Protein AF-A0A644ZXX8-F1 (afdb_monomer_lite)

Foldseek 3Di:
DPLPQAEAEAEDEDADDVVQFDADPDPDPVVVVVQLVLLVVLLVVQQVQADSCCCHHTRVVVSSVSSCQVVCCVVCVVVSYHYAYEYEYEAQPPVPDHDHPVNVLVSLQVCCCHGRVDSDDPPRYHYHYHYPD

Secondary structure (DSSP, 8-state):
------EEEEEEEESSGGGG-B-----SHHHHHHHHHHHHHHHHHH-TTS-HHHHHHTBHHHHHHHHHHHHHHHHHGGGT-EEEEEEEEEES-TTS----HHHHHHHHHHHHHHHHS-SS--TTEEEEEEE--

Sequence (133 aa):
MTKDNSTLYLVEAKAHLSELKSKISAKNPNSKDLILKTMKEVFESNYPKGSFQMWTNEYYQLANRLTFLHKLNEKLKIKNINVKLVLLNFVGDYTYRPTCEEKWNMHYKEVFVNMIGMEIPKKDVIVVNFPVG

Structure (mmCIF, N/CA/C/O backbone):
data_AF-A0A644ZXX8-F1
#
_entry.id   AF-A0A644ZXX8-F1
#
loop_
_atom_site.group_PDB
_atom_site.id
_atom_site.type_symbol
_atom_site.label_atom_id
_atom_site.label_alt_id
_atom_site.label_comp_id
_atom_site.label_asym_id
_atom_site.label_entity_id
_atom_site.label_seq_id
_atom_site.pdbx_PDB_ins_code
_atom_site.Cartn_x
_atom_site.Cartn_y
_atom_site.Cartn_z
_atom_site.occupancy
_atom_site.B_iso_or_equiv
_atom_site.auth_seq_id
_atom_site.auth_comp_id
_atom_site.auth_asym_id
_atom_site.auth_atom_id
_atom_site.pdbx_PDB_model_num
ATOM 1 N N . MET A 1 1 ? -18.831 -28.411 13.419 1.00 40.91 1 MET A N 1
ATOM 2 C CA . MET A 1 1 ? -18.720 -27.642 12.160 1.00 40.91 1 MET A CA 1
ATOM 3 C C . MET A 1 1 ? -17.370 -26.952 12.160 1.00 40.91 1 MET A C 1
ATOM 5 O O . MET A 1 1 ? -17.147 -26.074 12.986 1.00 40.91 1 MET A O 1
ATOM 9 N N . THR A 1 2 ? -16.443 -27.405 11.325 1.00 44.84 2 THR A N 1
ATOM 10 C CA . THR A 1 2 ? -15.160 -26.733 11.102 1.00 44.84 2 THR A CA 1
ATOM 11 C C . THR A 1 2 ? -15.447 -25.377 10.459 1.00 44.84 2 THR A C 1
ATOM 13 O O . THR A 1 2 ? -16.059 -25.306 9.398 1.00 44.84 2 THR A O 1
ATOM 16 N N . LYS A 1 3 ? -15.100 -24.281 11.143 1.00 54.03 3 LYS A N 1
ATOM 17 C CA . LYS A 1 3 ? -15.092 -22.952 10.525 1.00 54.03 3 LYS A CA 1
ATOM 18 C C . LYS A 1 3 ? -13.955 -22.956 9.510 1.00 54.03 3 LYS A C 1
ATOM 20 O O . LYS A 1 3 ? -12.807 -22.770 9.905 1.00 54.03 3 LYS A O 1
ATOM 25 N N . ASP A 1 4 ? -14.254 -23.194 8.241 1.00 58.09 4 ASP A N 1
ATOM 26 C CA . ASP A 1 4 ? -13.268 -22.969 7.190 1.00 58.09 4 ASP A CA 1
ATOM 27 C C . ASP A 1 4 ? -12.861 -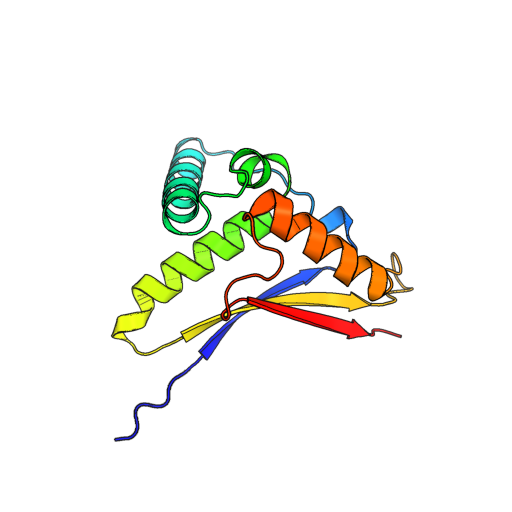21.491 7.238 1.00 58.09 4 ASP A C 1
ATOM 29 O O . ASP A 1 4 ? -13.679 -20.590 7.039 1.00 58.09 4 ASP A O 1
ATOM 33 N N . ASN A 1 5 ? -11.596 -21.240 7.585 1.00 70.00 5 ASN A N 1
ATOM 34 C CA . ASN A 1 5 ? -10.988 -19.915 7.519 1.00 70.00 5 ASN A CA 1
ATOM 35 C C . ASN A 1 5 ? -10.902 -19.518 6.040 1.00 70.00 5 ASN A C 1
ATOM 37 O O . ASN A 1 5 ? -9.909 -19.809 5.370 1.00 70.00 5 ASN A O 1
ATOM 41 N N . SER A 1 6 ? -11.937 -18.871 5.508 1.00 88.81 6 SER A N 1
ATOM 42 C CA . SER A 1 6 ? -11.902 -18.373 4.136 1.00 88.81 6 SER A CA 1
ATOM 43 C C . SER A 1 6 ? -10.942 -17.186 4.033 1.00 88.81 6 SER A C 1
ATOM 45 O O . SER A 1 6 ? -10.809 -16.372 4.951 1.00 88.81 6 SER A O 1
ATOM 47 N N . THR A 1 7 ? -10.209 -17.114 2.921 1.00 93.69 7 THR A N 1
ATOM 48 C CA . THR A 1 7 ? -9.269 -16.022 2.651 1.00 93.69 7 THR A CA 1
ATOM 49 C C . THR A 1 7 ? -9.737 -15.238 1.433 1.00 93.69 7 THR A C 1
ATOM 51 O O . THR A 1 7 ? -9.931 -15.808 0.363 1.00 93.69 7 THR A O 1
ATOM 54 N N . LEU A 1 8 ? -9.916 -13.929 1.599 1.00 94.62 8 LEU A N 1
ATOM 55 C CA . LEU A 1 8 ? -10.189 -12.985 0.523 1.00 94.62 8 LEU A CA 1
ATOM 56 C C . LEU A 1 8 ? -8.869 -12.371 0.052 1.00 94.62 8 LEU A C 1
ATOM 58 O O . LEU A 1 8 ? -8.118 -11.816 0.854 1.00 94.62 8 LEU A O 1
ATOM 62 N N . TYR A 1 9 ? -8.610 -12.426 -1.249 1.00 95.50 9 TYR A N 1
ATOM 63 C CA . TYR A 1 9 ? -7.418 -11.835 -1.846 1.00 95.50 9 TYR A CA 1
ATOM 64 C C . TYR A 1 9 ? -7.766 -10.521 -2.546 1.00 95.50 9 TYR A C 1
ATOM 66 O O . TYR A 1 9 ? -8.606 -10.482 -3.441 1.00 95.50 9 TYR A O 1
ATOM 74 N N . LEU A 1 10 ? -7.101 -9.444 -2.139 1.00 96.12 10 LEU A N 1
ATOM 75 C CA . LEU A 1 10 ? -7.010 -8.204 -2.901 1.00 96.12 10 LEU A CA 1
ATOM 76 C C . LEU A 1 10 ? -5.780 -8.320 -3.791 1.00 96.12 10 LEU A C 1
ATOM 78 O O . LEU A 1 10 ? -4.703 -8.586 -3.271 1.00 96.12 10 LEU A O 1
ATOM 82 N N . VAL A 1 11 ? -5.910 -8.113 -5.096 1.00 95.94 11 VAL A N 1
ATOM 83 C CA . VAL A 1 11 ? -4.772 -8.198 -6.021 1.00 95.94 11 VAL A CA 1
ATOM 84 C C . VAL A 1 11 ? -4.545 -6.834 -6.663 1.00 95.94 11 VAL A C 1
ATOM 86 O O . VAL A 1 11 ? -5.474 -6.244 -7.209 1.00 95.94 11 VAL A O 1
ATOM 89 N N . GLU A 1 12 ? -3.313 -6.337 -6.588 1.00 95.50 12 GLU A N 1
ATOM 90 C CA . GLU A 1 12 ? -2.830 -5.183 -7.347 1.00 95.50 12 GLU A CA 1
ATOM 91 C C . GLU A 1 12 ? -1.717 -5.679 -8.272 1.00 95.50 12 GLU A C 1
ATOM 93 O O . GLU A 1 12 ? -0.675 -6.124 -7.794 1.00 95.50 12 GLU A O 1
ATOM 98 N N . ALA A 1 13 ? -1.957 -5.633 -9.582 1.00 94.75 13 ALA A N 1
ATOM 99 C CA . ALA A 1 13 ? -1.005 -6.085 -10.590 1.00 94.75 13 ALA A CA 1
ATOM 100 C C . ALA A 1 13 ? -0.304 -4.897 -11.264 1.00 94.75 13 ALA A C 1
ATOM 102 O O . ALA A 1 13 ? -0.951 -3.885 -11.544 1.00 94.75 13 ALA A O 1
ATOM 103 N N . LYS A 1 14 ? 1.005 -5.015 -11.513 1.00 94.06 14 LYS A N 1
ATOM 104 C CA . LYS A 1 14 ? 1.849 -3.974 -12.122 1.00 94.06 14 LYS A CA 1
ATOM 105 C C . LYS A 1 14 ? 2.850 -4.598 -13.093 1.00 94.06 14 LYS A C 1
ATOM 107 O O . LYS A 1 14 ? 3.456 -5.619 -12.777 1.00 94.06 14 LYS A O 1
ATOM 112 N N . ALA A 1 15 ? 3.053 -3.974 -14.254 1.00 90.38 15 ALA A N 1
ATOM 113 C CA . ALA A 1 15 ? 4.010 -4.453 -15.256 1.00 90.38 15 ALA A CA 1
ATOM 114 C C . ALA A 1 15 ? 5.372 -3.750 -15.171 1.00 90.38 15 ALA A C 1
ATOM 116 O O . ALA A 1 15 ? 6.388 -4.293 -15.597 1.00 90.38 15 ALA A O 1
ATOM 117 N N . HIS A 1 16 ? 5.423 -2.549 -14.587 1.00 88.12 16 HIS A N 1
ATOM 118 C CA . HIS A 1 16 ? 6.668 -1.795 -14.433 1.00 88.12 16 HIS A CA 1
ATOM 119 C C . HIS A 1 16 ? 6.616 -0.784 -13.276 1.00 88.12 16 HIS A C 1
ATOM 121 O O . HIS A 1 16 ? 5.550 -0.345 -12.840 1.00 88.12 16 HIS A O 1
ATOM 127 N N . LEU A 1 17 ? 7.793 -0.371 -12.788 1.00 90.12 17 LEU A N 1
ATOM 128 C CA . LEU A 1 17 ? 7.933 0.397 -11.539 1.00 90.12 17 LEU A CA 1
ATOM 129 C C . LEU A 1 17 ? 7.219 1.758 -11.537 1.00 90.12 17 LEU A C 1
ATOM 131 O O . LEU A 1 17 ? 6.733 2.198 -10.497 1.00 90.12 17 LEU A O 1
ATOM 135 N N . SER A 1 18 ? 7.136 2.459 -12.673 1.00 88.69 18 SER A N 1
ATOM 136 C CA . SER A 1 18 ? 6.510 3.790 -12.695 1.00 88.69 18 SER A CA 1
ATOM 137 C C . SER A 1 18 ? 5.009 3.762 -12.417 1.00 88.69 18 SER A C 1
ATOM 139 O O . SER A 1 18 ? 4.472 4.776 -11.987 1.00 88.69 18 SER A O 1
ATOM 141 N N . GLU A 1 19 ? 4.341 2.620 -12.589 1.00 87.00 19 GLU A N 1
ATOM 142 C CA . GLU A 1 19 ? 2.922 2.469 -12.250 1.00 87.00 19 GLU A CA 1
ATOM 143 C C . GLU A 1 19 ? 2.645 2.473 -10.743 1.00 87.00 19 GLU A C 1
ATOM 145 O O . GLU A 1 19 ? 1.493 2.633 -10.331 1.00 87.00 19 GLU A O 1
ATOM 150 N N . LEU A 1 20 ? 3.669 2.255 -9.911 1.00 87.75 20 LEU A N 1
ATOM 151 C CA . LEU A 1 20 ? 3.542 2.367 -8.458 1.00 87.75 20 LEU A CA 1
ATOM 152 C C . LEU A 1 20 ? 3.442 3.830 -8.023 1.00 87.75 20 LEU A C 1
ATOM 154 O O . LEU A 1 20 ? 2.763 4.142 -7.038 1.00 87.75 20 LEU A O 1
ATOM 158 N N . LYS A 1 21 ? 4.078 4.734 -8.780 1.00 92.00 21 LYS A N 1
ATOM 159 C CA . LYS A 1 21 ? 4.045 6.163 -8.492 1.00 92.00 21 LYS A CA 1
ATOM 160 C C . LYS A 1 21 ? 2.672 6.727 -8.825 1.00 92.00 21 LYS A C 1
ATOM 162 O O . LYS A 1 21 ? 2.249 6.769 -9.976 1.00 92.00 21 LYS A O 1
ATOM 167 N N . SER A 1 22 ? 1.962 7.174 -7.801 1.00 91.19 22 SER A N 1
ATOM 168 C CA . SER A 1 22 ? 0.588 7.640 -7.919 1.00 91.19 22 SER A CA 1
ATOM 169 C C . SER A 1 22 ? 0.263 8.703 -6.878 1.00 91.19 22 SER A C 1
ATOM 171 O O . SER A 1 22 ? 0.699 8.648 -5.728 1.00 91.19 22 SER A O 1
ATOM 173 N N . LYS A 1 23 ? -0.551 9.673 -7.296 1.00 91.75 23 LYS A N 1
ATOM 174 C CA . LYS A 1 23 ? -1.095 10.735 -6.446 1.00 91.75 23 LYS A CA 1
ATOM 175 C C . LYS A 1 23 ? -2.581 10.518 -6.238 1.00 91.75 23 LYS A C 1
ATOM 177 O O . LYS A 1 23 ? -3.247 9.898 -7.071 1.00 91.75 23 LYS A O 1
ATOM 182 N N . ILE A 1 24 ? -3.108 11.077 -5.155 1.00 88.88 24 ILE A N 1
ATOM 183 C CA . ILE A 1 24 ? -4.553 11.140 -4.959 1.00 88.88 24 ILE A CA 1
ATOM 184 C C . ILE A 1 24 ? -5.219 11.857 -6.146 1.00 88.88 24 ILE A C 1
ATOM 186 O O . ILE A 1 24 ? -4.877 12.989 -6.482 1.00 88.88 24 ILE A O 1
ATOM 190 N N . SER A 1 25 ? -6.169 11.181 -6.792 1.00 86.06 25 SER A N 1
ATOM 191 C CA . SER A 1 25 ? -6.884 11.684 -7.975 1.00 86.06 25 SER A CA 1
ATOM 192 C C . SER A 1 25 ? -8.354 12.022 -7.703 1.00 86.06 25 SER A C 1
ATOM 194 O O . SER A 1 25 ? -9.066 12.464 -8.606 1.00 86.06 25 SER A O 1
ATOM 196 N N . ALA A 1 26 ? -8.822 11.831 -6.463 1.00 86.19 26 ALA A N 1
ATOM 197 C CA . ALA A 1 26 ? -10.188 12.144 -6.057 1.00 86.19 26 ALA A CA 1
ATOM 198 C C . ALA A 1 26 ? -10.480 13.646 -6.235 1.00 86.19 26 ALA A C 1
ATOM 200 O O . ALA A 1 26 ? -9.815 14.491 -5.633 1.00 86.19 26 ALA A O 1
ATOM 201 N N . LYS A 1 27 ? -11.483 13.964 -7.065 1.00 86.94 27 LYS A N 1
ATOM 202 C CA . LYS A 1 27 ? -11.885 15.345 -7.389 1.00 86.94 27 LYS A CA 1
ATOM 203 C C . LYS A 1 27 ? -12.958 15.902 -6.454 1.00 86.94 27 LYS A C 1
ATOM 205 O O . LYS A 1 27 ? -13.011 17.106 -6.245 1.00 86.94 27 LYS A O 1
ATOM 210 N N . ASN A 1 28 ? -13.816 15.038 -5.906 1.00 93.12 28 ASN A N 1
ATOM 211 C CA . ASN A 1 28 ? -14.849 15.444 -4.958 1.00 93.12 28 ASN A CA 1
ATOM 212 C C . ASN A 1 28 ? -14.207 15.735 -3.584 1.00 93.12 28 ASN A C 1
ATOM 214 O O . ASN A 1 28 ? -13.585 14.821 -3.032 1.00 93.12 28 ASN A O 1
ATOM 218 N N . PRO A 1 29 ? -14.361 16.951 -3.023 1.00 90.50 29 PRO A N 1
ATOM 219 C CA . PRO A 1 29 ? -13.752 17.317 -1.742 1.00 90.50 29 PRO A CA 1
ATOM 220 C C . PRO A 1 29 ? -14.172 16.404 -0.585 1.00 90.50 29 PRO A C 1
ATOM 222 O O . PRO A 1 29 ? -13.314 15.871 0.107 1.00 90.50 29 PRO A O 1
ATOM 225 N N . ASN A 1 30 ? -15.468 16.107 -0.450 1.00 92.75 30 ASN A N 1
ATOM 226 C CA . ASN A 1 30 ? -15.982 15.255 0.628 1.00 92.75 30 ASN A CA 1
ATOM 227 C C . ASN A 1 30 ? -15.419 13.827 0.546 1.00 92.75 30 ASN A C 1
ATOM 229 O O . ASN A 1 30 ? -15.034 13.239 1.556 1.00 92.75 30 ASN A O 1
ATOM 233 N N . SER A 1 31 ? -15.340 13.257 -0.663 1.00 90.75 31 SER A N 1
ATOM 234 C CA . SER A 1 31 ? -14.721 11.940 -0.863 1.00 90.75 31 SER A CA 1
ATOM 235 C C . SER A 1 31 ? -13.229 11.968 -0.545 1.00 90.75 31 SER A C 1
ATOM 237 O O . SER A 1 31 ? -12.718 11.038 0.075 1.00 90.75 31 SER A O 1
ATOM 239 N N . LYS A 1 32 ? -12.531 13.031 -0.955 1.00 93.31 32 LYS A N 1
ATOM 240 C CA . LYS A 1 32 ? -11.102 13.208 -0.698 1.00 93.31 32 LYS A CA 1
ATOM 241 C C . LYS A 1 32 ? -10.818 13.300 0.801 1.00 93.31 32 LYS A C 1
ATOM 243 O O . LYS A 1 32 ? -9.925 12.606 1.279 1.00 93.31 32 LYS A O 1
ATOM 248 N N . ASP A 1 33 ? -11.604 14.074 1.538 1.00 94.88 33 ASP A N 1
ATOM 249 C CA . ASP A 1 33 ? -11.455 14.232 2.985 1.00 94.88 33 ASP A CA 1
ATOM 250 C C . ASP A 1 33 ? -11.716 12.922 3.726 1.00 94.88 33 ASP A C 1
ATOM 252 O O . ASP A 1 33 ? -10.939 12.540 4.603 1.00 94.88 33 ASP A O 1
ATOM 256 N N . LEU A 1 34 ? -12.754 12.177 3.330 1.00 95.25 34 LEU A N 1
ATOM 257 C CA . LEU A 1 34 ? -13.034 10.862 3.904 1.00 95.25 34 LEU A CA 1
ATOM 258 C C . LEU A 1 34 ? -11.880 9.878 3.661 1.00 95.25 34 LEU A C 1
ATOM 260 O O . LEU A 1 34 ? -11.475 9.166 4.584 1.00 95.25 34 LEU A O 1
ATOM 264 N N . ILE A 1 35 ? -11.336 9.852 2.440 1.00 94.62 35 ILE A N 1
ATOM 265 C CA . ILE A 1 35 ? -10.179 9.021 2.085 1.00 94.62 35 ILE A CA 1
ATOM 266 C C . ILE A 1 35 ? -8.982 9.398 2.958 1.00 94.62 35 ILE A C 1
ATOM 268 O O . ILE A 1 35 ? -8.423 8.532 3.626 1.00 94.62 35 ILE A O 1
ATOM 272 N N . LEU A 1 36 ? -8.614 10.681 2.998 1.00 95.81 36 LEU A N 1
ATOM 273 C CA . LEU A 1 36 ? -7.443 11.153 3.735 1.00 95.81 36 LEU A CA 1
ATOM 274 C C . LEU A 1 36 ? -7.564 10.894 5.235 1.00 95.81 36 LEU A C 1
ATOM 276 O O . LEU A 1 36 ? -6.606 10.415 5.840 1.00 95.81 36 LEU A O 1
ATOM 280 N N . LYS A 1 37 ? -8.739 11.142 5.823 1.00 96.94 37 LYS A N 1
ATOM 281 C CA . LYS A 1 37 ? -9.010 10.833 7.230 1.00 96.94 37 LYS A CA 1
ATOM 282 C C . LYS A 1 37 ? -8.821 9.343 7.510 1.00 96.94 37 LYS A C 1
ATOM 284 O O . LYS A 1 37 ? -8.070 8.977 8.408 1.00 96.94 37 LYS A O 1
ATOM 289 N N . THR A 1 38 ? -9.437 8.488 6.695 1.00 97.25 38 THR A N 1
ATOM 290 C CA . THR A 1 38 ? -9.363 7.028 6.859 1.00 97.25 38 THR A CA 1
ATOM 291 C C . THR A 1 38 ? -7.933 6.508 6.693 1.00 97.25 38 THR A C 1
ATOM 293 O O . THR A 1 38 ? -7.482 5.671 7.474 1.00 97.25 38 THR A O 1
ATOM 296 N N . MET A 1 39 ? -7.203 7.006 5.690 1.00 97.44 39 MET A N 1
ATOM 297 C CA . MET A 1 39 ? -5.800 6.653 5.461 1.00 97.44 39 MET A CA 1
ATOM 298 C C . MET A 1 39 ? -4.918 7.093 6.629 1.00 97.44 39 MET A C 1
ATOM 300 O O . MET A 1 39 ? -4.059 6.326 7.055 1.00 97.44 39 MET A O 1
ATOM 304 N N . LYS A 1 40 ? -5.139 8.303 7.159 1.00 97.75 40 LYS A N 1
ATOM 305 C CA . LYS A 1 40 ? -4.376 8.845 8.287 1.00 97.75 40 LYS A CA 1
ATOM 306 C C . LYS A 1 40 ? -4.571 8.010 9.551 1.00 97.75 40 LYS A C 1
ATOM 308 O O . LYS A 1 40 ? -3.583 7.610 10.154 1.00 97.75 40 LYS A O 1
ATOM 313 N N . GLU A 1 41 ? -5.813 7.658 9.886 1.00 97.69 41 GLU A N 1
ATOM 314 C CA . GLU A 1 41 ? -6.123 6.772 11.021 1.00 97.69 41 GLU A CA 1
ATOM 315 C C . GLU A 1 41 ? -5.383 5.427 10.923 1.00 97.69 41 GLU A C 1
ATOM 317 O O . GLU A 1 41 ? -4.782 4.955 11.893 1.00 97.69 41 GLU A O 1
ATOM 322 N N . VAL A 1 42 ? -5.411 4.801 9.739 1.00 96.88 42 VAL A N 1
ATOM 323 C CA . VAL A 1 42 ? -4.722 3.524 9.507 1.00 96.88 42 VAL A CA 1
ATOM 324 C C . VAL A 1 42 ? -3.208 3.694 9.596 1.00 96.88 42 VAL A C 1
ATOM 326 O O . VAL A 1 42 ? -2.549 2.853 10.211 1.00 96.88 42 VAL A O 1
ATOM 329 N N . PHE A 1 43 ? -2.666 4.759 9.003 1.00 96.94 43 PHE A N 1
ATOM 330 C CA . PHE A 1 43 ? -1.242 5.074 9.028 1.00 96.94 43 PHE A CA 1
ATOM 331 C C . PHE A 1 43 ? -0.730 5.243 10.458 1.00 96.94 43 PHE A C 1
ATOM 333 O O . PHE A 1 43 ? 0.198 4.545 10.854 1.00 96.94 43 PHE A O 1
ATOM 340 N N . GLU A 1 44 ? -1.367 6.099 11.255 1.00 96.31 44 GLU A N 1
ATOM 341 C CA . GLU A 1 44 ? -0.945 6.384 12.630 1.00 96.31 44 GLU A CA 1
ATOM 342 C C . GLU A 1 44 ? -1.011 5.132 13.515 1.00 96.31 44 GLU A C 1
ATOM 344 O O . GLU A 1 44 ? -0.116 4.892 14.324 1.00 96.31 44 GLU A O 1
ATOM 349 N N . SER A 1 45 ? -2.019 4.280 13.306 1.00 95.25 45 SER A N 1
ATOM 350 C CA . SER A 1 45 ? -2.212 3.059 14.099 1.00 95.25 45 SER A CA 1
ATOM 351 C C . SER A 1 45 ? -1.255 1.919 13.732 1.00 95.25 45 SER A C 1
ATOM 353 O O . SER A 1 45 ? -0.997 1.041 14.553 1.00 95.25 45 SER A O 1
ATOM 355 N N . ASN A 1 46 ? -0.762 1.871 12.489 1.00 93.81 46 ASN A N 1
ATOM 356 C CA . ASN A 1 46 ? -0.057 0.692 11.965 1.00 93.81 46 ASN A CA 1
ATOM 357 C C . ASN A 1 46 ? 1.360 0.962 11.465 1.00 93.81 46 ASN A C 1
ATOM 359 O O . ASN A 1 46 ? 2.167 0.033 11.440 1.00 93.81 46 ASN A O 1
ATOM 363 N N . TYR A 1 47 ? 1.644 2.190 11.042 1.00 95.06 47 TYR A N 1
ATOM 364 C CA . TYR A 1 47 ? 2.858 2.574 10.327 1.00 95.06 47 TYR A CA 1
ATOM 365 C C . TYR A 1 47 ? 3.448 3.904 10.833 1.00 95.06 47 TYR A C 1
ATOM 367 O O . TYR A 1 47 ? 3.879 4.721 10.020 1.00 95.06 47 TYR A O 1
ATOM 375 N N . PRO A 1 48 ? 3.530 4.143 12.160 1.00 93.06 48 PRO A N 1
ATOM 376 C CA . PRO A 1 48 ? 3.933 5.443 12.708 1.00 93.06 48 PRO A CA 1
ATOM 377 C C . PRO A 1 48 ? 5.374 5.852 12.362 1.00 93.06 48 PRO A C 1
ATOM 379 O O . PRO A 1 48 ? 5.738 7.009 12.528 1.00 93.06 48 PRO A O 1
ATOM 382 N N . LYS A 1 49 ? 6.202 4.909 11.893 1.00 94.38 49 LYS A N 1
ATOM 383 C CA . LYS A 1 49 ? 7.591 5.145 11.468 1.00 94.38 49 LYS A CA 1
ATOM 384 C C . LYS A 1 49 ? 7.732 5.472 9.974 1.00 94.38 49 LYS A C 1
ATOM 386 O O . LYS A 1 49 ? 8.845 5.714 9.524 1.00 94.38 49 LYS A O 1
ATOM 391 N N . GLY A 1 50 ? 6.646 5.396 9.202 1.00 94.94 50 GLY A N 1
ATOM 392 C CA . GLY A 1 50 ? 6.653 5.677 7.766 1.00 94.94 50 GLY A CA 1
ATOM 393 C C . GLY A 1 50 ? 6.475 7.160 7.440 1.00 94.94 50 GLY A C 1
ATOM 394 O O . GLY A 1 50 ? 6.584 8.028 8.305 1.00 94.94 50 GLY A O 1
ATOM 395 N N . SER A 1 51 ? 6.113 7.450 6.189 1.00 96.81 51 SER A N 1
ATOM 396 C CA . SER A 1 51 ? 5.822 8.807 5.718 1.00 96.81 51 SER A CA 1
ATOM 397 C C . SER A 1 51 ? 4.409 8.919 5.150 1.00 96.81 51 SER A C 1
ATOM 399 O O . SER A 1 51 ? 4.122 8.471 4.037 1.00 96.81 51 SER A O 1
ATOM 401 N N . PHE A 1 52 ? 3.516 9.595 5.878 1.00 96.38 52 PHE A N 1
ATOM 402 C CA . PHE A 1 52 ? 2.158 9.864 5.390 1.00 96.38 52 PHE A CA 1
ATOM 403 C C . PHE A 1 52 ? 2.144 10.787 4.157 1.00 96.38 52 PHE A C 1
ATOM 405 O O . PHE A 1 52 ? 1.238 10.732 3.322 1.00 96.38 52 PHE A O 1
ATOM 412 N N . GLN A 1 53 ? 3.176 11.616 3.986 1.00 95.75 53 GLN A N 1
ATOM 413 C CA . GLN A 1 53 ? 3.328 12.427 2.781 1.00 95.75 53 GLN A CA 1
ATOM 414 C C . GLN A 1 53 ? 3.510 11.540 1.542 1.00 95.75 53 GLN A C 1
ATOM 416 O O . GLN A 1 53 ? 2.871 11.782 0.517 1.00 95.75 53 GLN A O 1
ATOM 421 N N . MET A 1 54 ? 4.302 10.469 1.648 1.00 96.00 54 MET A N 1
ATOM 422 C CA . MET A 1 54 ? 4.476 9.507 0.556 1.00 96.00 54 MET A CA 1
ATOM 423 C C . MET A 1 54 ? 3.178 8.755 0.245 1.00 96.00 54 MET A C 1
ATOM 425 O O . MET A 1 54 ? 2.883 8.503 -0.922 1.00 96.00 54 MET A O 1
ATOM 429 N N . TRP A 1 55 ? 2.353 8.468 1.259 1.00 96.12 55 TRP A N 1
ATOM 430 C CA . TRP A 1 55 ? 1.042 7.833 1.071 1.00 96.12 55 TRP A CA 1
ATOM 431 C C . TRP A 1 55 ? 0.089 8.652 0.201 1.00 96.12 55 TRP A C 1
ATOM 433 O O . TRP A 1 55 ? -0.794 8.085 -0.427 1.00 96.12 55 TRP A O 1
ATOM 443 N N . THR A 1 56 ? 0.218 9.975 0.174 1.00 93.50 56 THR A N 1
ATOM 444 C CA . THR A 1 56 ? -0.735 10.852 -0.526 1.00 93.50 56 THR A CA 1
ATOM 445 C C . THR A 1 56 ? -0.179 11.403 -1.836 1.00 93.50 56 THR A C 1
ATOM 447 O O . THR A 1 56 ? -0.935 11.589 -2.796 1.00 93.50 56 THR A O 1
ATOM 450 N N . ASN A 1 57 ? 1.140 11.611 -1.899 1.00 93.31 57 ASN A N 1
ATOM 451 C CA . ASN A 1 57 ? 1.797 12.325 -2.992 1.00 93.31 57 ASN A CA 1
ATOM 452 C C . ASN A 1 57 ? 2.668 11.451 -3.903 1.00 93.31 57 ASN A C 1
ATOM 454 O O . ASN A 1 57 ? 3.040 11.916 -4.983 1.00 93.31 57 ASN A O 1
ATOM 458 N N . GLU A 1 58 ? 3.008 10.228 -3.494 1.00 94.44 58 GLU A N 1
ATOM 459 C CA . GLU A 1 58 ? 3.964 9.393 -4.232 1.00 94.44 58 GLU A CA 1
ATOM 460 C C . GLU A 1 58 ? 3.472 7.972 -4.483 1.00 94.44 58 GLU A C 1
ATOM 462 O O . GLU A 1 58 ? 3.647 7.477 -5.589 1.00 94.44 58 GLU A O 1
ATOM 467 N N . TYR A 1 59 ? 2.825 7.329 -3.510 1.00 95.50 59 TYR A N 1
ATOM 468 C CA . TYR A 1 59 ? 2.411 5.923 -3.581 1.00 95.50 59 TYR A CA 1
ATOM 469 C C . TYR A 1 59 ? 0.946 5.735 -3.170 1.00 95.50 59 TYR A C 1
ATOM 471 O O . TYR A 1 59 ? 0.592 4.794 -2.457 1.00 95.50 59 TYR A O 1
ATOM 479 N N . TYR A 1 60 ? 0.074 6.640 -3.622 1.00 95.88 60 TYR A N 1
ATOM 480 C CA . TYR A 1 60 ? -1.337 6.673 -3.234 1.00 95.88 60 TYR A CA 1
ATOM 481 C C . TYR A 1 60 ? -2.086 5.363 -3.473 1.00 95.88 60 TYR A C 1
ATOM 483 O O . TYR A 1 60 ? -2.829 4.916 -2.601 1.00 95.88 60 TYR A O 1
ATOM 491 N N . GLN A 1 61 ? -1.893 4.715 -4.620 1.00 94.56 61 GLN A N 1
ATOM 492 C CA . GLN A 1 61 ? -2.572 3.455 -4.923 1.00 94.56 61 GLN A CA 1
ATOM 493 C C . GLN A 1 61 ? -2.194 2.360 -3.919 1.00 94.56 61 GLN A C 1
ATOM 495 O O . GLN A 1 61 ? -3.087 1.730 -3.352 1.00 94.56 61 GLN A O 1
ATOM 500 N N . LEU A 1 62 ? -0.900 2.192 -3.621 1.00 95.06 62 LEU A N 1
ATOM 501 C CA . LEU A 1 62 ? -0.428 1.229 -2.623 1.00 95.06 62 LEU A CA 1
ATOM 502 C C . LEU A 1 62 ? -0.949 1.576 -1.220 1.00 95.06 62 LEU A C 1
ATOM 504 O O . LEU A 1 62 ? -1.460 0.708 -0.513 1.00 95.06 62 LEU A O 1
ATOM 508 N N . ALA A 1 63 ? -0.902 2.854 -0.844 1.00 95.81 63 ALA A N 1
ATOM 509 C CA . ALA A 1 63 ? -1.375 3.351 0.449 1.00 95.81 63 ALA A CA 1
ATOM 510 C C . ALA A 1 63 ? -2.870 3.084 0.646 1.00 95.81 63 ALA A C 1
ATOM 512 O O . ALA A 1 63 ? -3.325 2.636 1.702 1.00 95.81 63 ALA A O 1
ATOM 513 N N . ASN A 1 64 ? -3.638 3.313 -0.414 1.00 96.06 64 ASN A N 1
ATOM 514 C CA . ASN A 1 64 ? -5.054 3.023 -0.460 1.00 96.06 64 ASN A CA 1
ATOM 515 C C . ASN 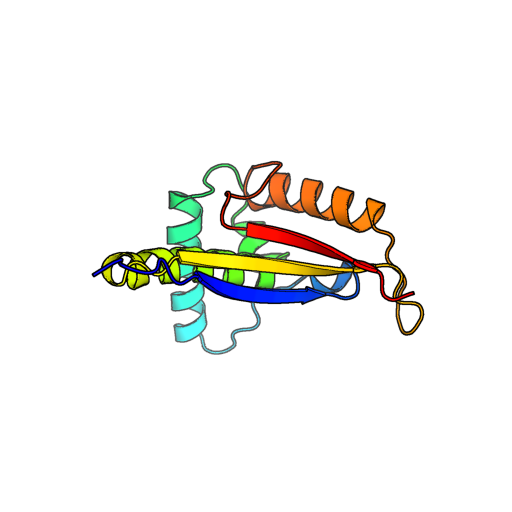A 1 64 ? -5.303 1.512 -0.319 1.00 96.06 64 ASN A C 1
ATOM 517 O O . ASN A 1 64 ? -6.123 1.117 0.504 1.00 96.06 64 ASN A O 1
ATOM 521 N N . ARG A 1 65 ? -4.564 0.644 -1.029 1.00 96.00 65 ARG A N 1
ATOM 522 C CA . ARG A 1 65 ? -4.694 -0.820 -0.872 1.00 96.00 65 ARG A CA 1
ATOM 523 C C . ARG A 1 65 ? -4.384 -1.295 0.545 1.00 96.00 65 ARG A C 1
ATOM 525 O O . ARG A 1 65 ? -5.138 -2.109 1.073 1.00 96.00 65 ARG A O 1
ATOM 532 N N . LEU A 1 66 ? -3.351 -0.751 1.189 1.00 96.19 66 LEU A N 1
ATOM 533 C CA . LEU A 1 66 ? -3.052 -1.028 2.599 1.00 96.19 66 LEU A CA 1
ATOM 534 C C . LEU A 1 66 ? -4.192 -0.566 3.515 1.00 96.19 66 LEU A C 1
ATOM 536 O O . LEU A 1 66 ? -4.599 -1.292 4.419 1.00 96.19 66 LEU A O 1
ATOM 540 N N . THR A 1 67 ? -4.761 0.610 3.252 1.00 96.56 67 THR A N 1
ATOM 541 C CA . THR A 1 67 ? -5.909 1.134 4.008 1.00 96.56 67 THR A CA 1
ATOM 542 C C . THR A 1 67 ? -7.122 0.209 3.889 1.00 96.56 67 THR A C 1
ATOM 544 O O . THR A 1 67 ? -7.734 -0.146 4.898 1.00 96.56 67 THR A O 1
ATOM 547 N N . PHE A 1 68 ? -7.429 -0.258 2.676 1.00 95.94 68 PHE A N 1
ATOM 548 C CA . PHE A 1 68 ? -8.480 -1.247 2.434 1.00 95.94 68 PHE A CA 1
ATOM 549 C C . PHE A 1 68 ? -8.207 -2.573 3.148 1.00 95.94 68 PHE A C 1
ATOM 551 O O . PHE A 1 68 ? -9.119 -3.113 3.769 1.00 95.94 68 PHE A O 1
ATOM 558 N N . LEU A 1 69 ? -6.969 -3.075 3.101 1.00 96.56 69 LEU A N 1
ATOM 559 C CA . LEU A 1 69 ? -6.568 -4.305 3.784 1.00 96.56 69 LEU A CA 1
ATOM 560 C C . LEU A 1 69 ? -6.885 -4.242 5.285 1.00 96.56 69 LEU A C 1
ATOM 562 O O . LEU A 1 69 ? -7.499 -5.168 5.813 1.00 96.56 69 LEU A O 1
ATOM 566 N N . HIS A 1 70 ? -6.519 -3.148 5.960 1.00 95.81 70 HIS A N 1
ATOM 567 C CA . HIS A 1 70 ? -6.802 -2.965 7.390 1.00 95.81 70 HIS A CA 1
ATOM 568 C C . HIS A 1 70 ? -8.297 -2.879 7.669 1.00 95.81 70 HIS A C 1
ATOM 570 O O . HIS A 1 70 ? -8.822 -3.661 8.460 1.00 95.81 70 HIS A O 1
ATOM 576 N N . LYS A 1 71 ? -9.011 -1.989 6.969 1.00 96.06 71 LYS A N 1
ATOM 577 C CA . LYS A 1 71 ? -10.446 -1.786 7.209 1.00 96.06 71 LYS A CA 1
ATOM 578 C C . LYS A 1 71 ? -11.281 -3.030 6.886 1.00 96.06 71 LYS A C 1
ATOM 580 O O . LYS A 1 71 ? -12.283 -3.279 7.555 1.00 96.06 71 LYS A O 1
ATOM 585 N N . LEU A 1 72 ? -10.900 -3.825 5.883 1.00 95.06 72 LEU A N 1
ATOM 586 C CA . LEU A 1 72 ? -11.590 -5.080 5.579 1.00 95.06 72 LEU A CA 1
ATOM 587 C C . LEU A 1 72 ? -11.276 -6.167 6.605 1.00 95.06 72 LEU A C 1
ATOM 589 O O . LEU A 1 72 ? -12.209 -6.831 7.048 1.00 95.06 72 LEU A O 1
ATOM 593 N N . ASN A 1 73 ? -10.017 -6.320 7.026 1.00 94.50 73 ASN A N 1
ATOM 594 C CA . ASN A 1 73 ? -9.674 -7.261 8.095 1.00 94.50 73 ASN A CA 1
ATOM 595 C C . ASN A 1 73 ? -10.415 -6.927 9.400 1.00 94.50 73 ASN A C 1
ATOM 597 O O . ASN A 1 73 ? -10.974 -7.825 10.025 1.00 94.50 73 ASN A O 1
ATOM 601 N N . GLU A 1 74 ? -10.511 -5.648 9.778 1.00 93.81 74 GLU A N 1
ATOM 602 C CA . GLU A 1 74 ? -11.304 -5.205 10.935 1.00 93.81 74 GLU A CA 1
ATOM 603 C C . GLU A 1 74 ? -12.780 -5.612 10.809 1.00 93.81 74 GLU A C 1
ATOM 605 O O . GLU A 1 74 ? -13.343 -6.219 11.723 1.00 93.81 74 GLU A O 1
ATOM 610 N N . LYS A 1 75 ? -13.407 -5.330 9.659 1.00 94.06 75 LYS A N 1
ATOM 611 C CA . LYS A 1 75 ? -14.831 -5.622 9.422 1.00 94.06 75 LYS A CA 1
ATOM 612 C C . LYS A 1 75 ? -15.143 -7.111 9.295 1.00 94.06 75 LYS A C 1
ATOM 614 O O . LYS A 1 75 ? -16.233 -7.540 9.669 1.00 94.06 75 LYS A O 1
ATOM 619 N N . LEU A 1 76 ? -14.233 -7.895 8.726 1.00 93.31 76 LEU A N 1
ATOM 620 C CA . LEU A 1 76 ? -14.465 -9.303 8.405 1.00 93.31 76 LEU A CA 1
ATOM 621 C C . LEU A 1 76 ? -13.965 -10.269 9.484 1.00 93.31 76 LEU A C 1
ATOM 623 O O . LEU A 1 76 ? -14.332 -11.445 9.449 1.00 93.31 76 LEU A O 1
ATOM 627 N N . LYS A 1 77 ? -13.251 -9.770 10.502 1.00 88.81 77 LYS A N 1
ATOM 628 C CA . LYS A 1 77 ? -12.826 -10.550 11.672 1.00 88.81 77 LYS A CA 1
ATOM 629 C C . LYS A 1 77 ? -13.981 -11.317 12.325 1.00 88.81 77 LYS A C 1
ATOM 631 O O . LYS A 1 77 ? -13.823 -12.486 12.658 1.00 88.81 77 LYS A O 1
ATOM 636 N N . ILE A 1 78 ? -15.164 -10.705 12.445 1.00 89.00 78 ILE A N 1
ATOM 637 C CA . ILE A 1 78 ? -16.360 -11.350 13.028 1.00 89.00 78 ILE A CA 1
ATOM 638 C C . ILE A 1 78 ? -16.882 -12.526 12.190 1.00 89.00 78 ILE A C 1
ATOM 640 O O . ILE A 1 78 ? -17.499 -13.444 12.724 1.00 89.00 78 ILE A O 1
ATOM 644 N N . LYS A 1 79 ? -16.624 -12.503 10.877 1.00 88.50 79 LYS A N 1
ATOM 645 C CA . LYS A 1 79 ? -16.993 -13.565 9.935 1.00 88.50 79 LYS A CA 1
ATOM 646 C C . LYS A 1 79 ? -15.887 -14.607 9.779 1.00 88.50 79 LYS A C 1
ATOM 648 O O . LYS A 1 79 ? -16.064 -15.546 9.013 1.00 88.50 79 LYS A O 1
ATOM 653 N N . ASN A 1 80 ? -14.777 -14.453 10.506 1.00 88.81 80 ASN A N 1
ATOM 654 C CA . ASN A 1 80 ? -13.632 -15.354 10.459 1.00 88.81 80 ASN A CA 1
ATOM 655 C C . ASN A 1 80 ? -13.025 -15.476 9.042 1.00 88.81 80 ASN A C 1
ATOM 657 O O . ASN A 1 80 ? -12.538 -16.538 8.658 1.00 88.81 80 ASN A O 1
ATOM 661 N N . ILE A 1 81 ? -13.092 -14.381 8.270 1.00 91.62 81 ILE A N 1
ATOM 662 C CA . ILE A 1 81 ? -12.509 -14.260 6.928 1.00 91.62 81 ILE A CA 1
ATOM 663 C C . ILE A 1 81 ? -11.233 -13.430 7.046 1.00 91.62 81 ILE A C 1
ATOM 665 O O . ILE A 1 81 ? -11.276 -12.297 7.530 1.00 91.62 81 ILE A O 1
ATOM 669 N N . ASN A 1 82 ? -10.116 -13.973 6.571 1.00 92.50 82 ASN A N 1
ATOM 670 C CA . ASN A 1 82 ? -8.842 -13.259 6.518 1.00 92.50 82 ASN A CA 1
ATOM 671 C C . ASN A 1 82 ? -8.704 -12.544 5.176 1.00 92.50 82 ASN A C 1
ATOM 673 O O . ASN A 1 82 ? -9.002 -13.127 4.137 1.00 92.50 82 ASN A O 1
ATOM 677 N N . VAL A 1 83 ? -8.215 -11.308 5.168 1.00 95.00 83 VAL A N 1
ATOM 678 C CA . VAL A 1 83 ? -7.941 -10.582 3.924 1.00 95.00 83 VAL A CA 1
ATOM 679 C C . VAL A 1 83 ? -6.441 -10.485 3.722 1.00 95.00 83 VAL A C 1
ATOM 681 O O . VAL A 1 83 ? -5.727 -10.072 4.635 1.00 95.00 83 VAL A O 1
ATOM 684 N N . LYS A 1 84 ? -5.974 -10.838 2.524 1.00 96.25 84 LYS A N 1
ATOM 685 C CA . LYS A 1 84 ? -4.577 -10.690 2.109 1.00 96.25 84 LYS A CA 1
ATOM 686 C C . LYS A 1 84 ? -4.473 -9.778 0.896 1.00 96.25 84 LYS A C 1
ATOM 688 O O . LYS A 1 84 ? -5.328 -9.819 0.017 1.00 96.25 84 LYS A O 1
ATOM 693 N N . LEU A 1 85 ? -3.421 -8.971 0.842 1.00 97.38 85 LEU A N 1
ATOM 694 C CA . LEU A 1 85 ? -3.071 -8.144 -0.307 1.00 97.38 85 LEU A CA 1
ATOM 695 C C . LEU A 1 85 ? -1.944 -8.817 -1.088 1.00 97.38 85 LEU A C 1
ATOM 697 O O . LEU A 1 85 ? -0.879 -9.058 -0.535 1.00 97.38 85 LEU A O 1
ATOM 701 N N . VAL A 1 86 ? -2.168 -9.089 -2.365 1.00 97.31 86 VAL A N 1
ATOM 702 C CA . VAL A 1 86 ? -1.178 -9.612 -3.304 1.00 97.31 86 VAL A CA 1
ATOM 703 C C . VAL A 1 86 ? -0.722 -8.473 -4.203 1.00 97.31 86 VAL A C 1
ATOM 705 O O . VAL A 1 86 ? -1.530 -7.875 -4.914 1.00 97.31 86 VAL A O 1
ATOM 708 N N . LEU A 1 87 ? 0.571 -8.178 -4.163 1.00 96.38 87 LEU A N 1
ATOM 709 C CA . LEU A 1 87 ? 1.249 -7.271 -5.079 1.00 96.38 87 LEU A CA 1
ATOM 710 C C . LEU A 1 87 ? 1.897 -8.131 -6.164 1.00 96.38 87 LEU A C 1
ATOM 712 O O . LEU A 1 87 ? 2.914 -8.779 -5.914 1.00 96.38 87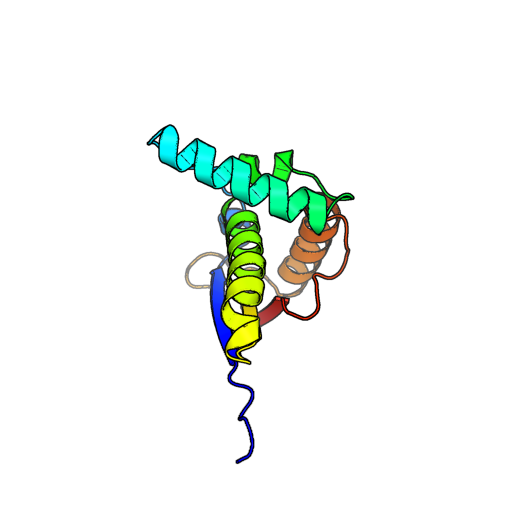 LEU A O 1
ATOM 716 N N . LEU A 1 88 ? 1.240 -8.212 -7.319 1.00 96.25 88 LEU A N 1
ATOM 717 C CA . LEU A 1 88 ? 1.641 -9.056 -8.439 1.00 96.25 88 LEU A CA 1
ATOM 718 C C . LEU A 1 88 ? 2.460 -8.235 -9.440 1.00 96.25 88 LEU A C 1
ATOM 720 O O . LEU A 1 88 ? 1.944 -7.314 -10.069 1.00 96.25 88 LEU A O 1
ATOM 724 N N . ASN A 1 89 ? 3.720 -8.601 -9.614 1.00 95.00 89 ASN A N 1
ATOM 725 C CA . ASN A 1 89 ? 4.662 -7.912 -10.482 1.00 95.00 89 ASN A CA 1
ATOM 726 C C . ASN A 1 89 ? 4.956 -8.770 -11.704 1.00 95.00 89 ASN A C 1
ATOM 728 O O . ASN A 1 89 ? 5.444 -9.890 -11.556 1.00 95.00 89 ASN A O 1
ATOM 732 N N . PHE A 1 90 ? 4.721 -8.250 -12.904 1.00 94.19 90 PHE A N 1
ATOM 733 C CA . PHE A 1 90 ? 5.155 -8.937 -14.116 1.00 94.19 90 PHE A CA 1
ATOM 734 C C . PHE A 1 90 ? 6.659 -8.721 -14.327 1.00 94.19 90 PHE A C 1
ATOM 736 O O . PHE A 1 90 ? 7.158 -7.590 -14.324 1.00 94.19 90 PHE A O 1
ATOM 743 N N . VAL A 1 91 ? 7.401 -9.820 -14.467 1.00 93.81 91 VAL A N 1
ATOM 744 C CA . VAL A 1 91 ? 8.857 -9.818 -14.640 1.00 93.81 91 VAL A CA 1
ATOM 745 C C . VAL A 1 91 ? 9.199 -10.104 -16.091 1.00 93.81 91 VAL A C 1
ATOM 747 O O . VAL A 1 91 ? 8.760 -11.103 -16.654 1.00 93.81 91 VAL A O 1
ATOM 750 N N . GLY A 1 92 ? 10.032 -9.241 -16.672 1.00 88.94 92 GLY A N 1
ATOM 751 C CA . GLY A 1 92 ? 10.517 -9.427 -18.037 1.00 88.94 92 GLY A CA 1
ATOM 752 C C . GLY A 1 92 ? 9.448 -9.226 -19.110 1.00 88.94 92 GLY A C 1
ATOM 753 O O . GLY A 1 92 ? 9.551 -9.834 -20.163 1.00 88.94 92 GLY A O 1
ATOM 754 N N . ASP A 1 93 ? 8.435 -8.385 -18.874 1.00 83.81 93 ASP A N 1
ATOM 755 C CA . ASP A 1 93 ? 7.438 -8.054 -19.899 1.00 83.81 93 ASP A CA 1
ATOM 756 C C . ASP A 1 93 ? 8.072 -7.306 -21.087 1.00 83.81 93 ASP A C 1
ATOM 758 O O . ASP A 1 93 ? 8.204 -6.077 -21.093 1.00 83.81 93 ASP A O 1
ATOM 762 N N . TYR A 1 94 ? 8.476 -8.070 -22.103 1.00 79.06 94 TYR A N 1
ATOM 763 C CA . TYR A 1 94 ? 9.060 -7.561 -23.342 1.00 79.06 94 TYR A CA 1
ATOM 764 C C . TYR A 1 94 ? 8.029 -6.906 -24.271 1.00 79.06 94 TYR A C 1
ATOM 766 O O . TYR A 1 94 ? 8.429 -6.228 -25.216 1.00 79.06 94 TYR A O 1
ATOM 774 N N . THR A 1 95 ? 6.724 -7.061 -24.015 1.00 79.50 95 THR A N 1
ATOM 775 C CA . THR A 1 95 ? 5.672 -6.443 -24.841 1.00 79.50 95 THR A CA 1
ATOM 776 C C . THR A 1 95 ? 5.501 -4.949 -24.560 1.00 79.50 95 THR A C 1
ATOM 778 O O . THR A 1 95 ? 4.937 -4.226 -25.382 1.00 79.50 95 THR A O 1
ATOM 781 N N . TYR A 1 96 ? 6.026 -4.467 -23.427 1.00 77.31 96 TYR A N 1
ATOM 782 C CA . TYR A 1 96 ? 5.928 -3.067 -23.027 1.00 77.31 96 TYR A CA 1
ATOM 783 C C . TYR A 1 96 ? 7.234 -2.501 -22.450 1.00 77.31 96 TYR A C 1
ATOM 785 O O . TYR A 1 96 ? 7.915 -1.712 -23.110 1.00 77.31 96 TYR A O 1
ATOM 793 N N . ARG A 1 97 ? 7.587 -2.859 -21.206 1.00 82.62 97 ARG A N 1
ATOM 794 C CA . ARG A 1 97 ? 8.816 -2.411 -20.529 1.00 82.62 97 ARG A CA 1
ATOM 795 C C . ARG A 1 97 ? 9.332 -3.496 -19.581 1.00 82.62 97 ARG A C 1
ATOM 797 O O . ARG A 1 97 ? 8.807 -3.618 -18.471 1.00 82.62 97 ARG A O 1
ATOM 804 N N . PRO A 1 98 ? 10.403 -4.218 -19.948 1.00 85.25 98 PRO A N 1
ATOM 805 C CA . PRO A 1 98 ? 10.897 -5.307 -19.124 1.00 85.25 98 PRO A CA 1
ATOM 806 C C . PRO A 1 98 ? 11.492 -4.764 -17.821 1.00 85.25 98 PRO A C 1
ATOM 808 O O . PRO A 1 98 ? 12.419 -3.949 -17.816 1.00 85.25 98 PRO A O 1
ATOM 811 N N . THR A 1 99 ? 10.967 -5.248 -16.699 1.00 91.19 99 THR A N 1
ATOM 812 C CA . THR A 1 99 ? 11.522 -5.024 -15.360 1.00 91.19 99 THR A CA 1
ATOM 813 C C . THR A 1 99 ? 11.994 -6.368 -14.820 1.00 91.19 99 THR A C 1
ATOM 815 O O . THR A 1 99 ? 11.216 -7.319 -14.781 1.00 91.19 99 THR A O 1
ATOM 818 N N . CYS A 1 100 ? 13.274 -6.480 -14.457 1.00 92.31 100 CYS A N 1
ATOM 819 C CA . CYS A 1 100 ? 13.805 -7.711 -13.874 1.00 92.31 100 CYS A CA 1
ATOM 820 C C . CYS A 1 100 ? 13.383 -7.853 -12.406 1.00 92.31 100 CYS A C 1
ATOM 822 O O . CYS A 1 100 ? 13.067 -6.869 -11.733 1.00 92.31 100 CYS A O 1
ATOM 824 N N . GLU A 1 101 ? 13.406 -9.083 -11.904 1.00 94.25 101 GLU A N 1
ATOM 825 C CA . GLU A 1 101 ? 13.007 -9.403 -10.534 1.00 94.25 101 GLU A CA 1
ATOM 826 C C . GLU A 1 101 ? 13.822 -8.644 -9.474 1.00 94.25 101 GLU A C 1
ATOM 828 O O . GLU A 1 101 ? 13.262 -8.113 -8.518 1.00 94.25 101 GLU A O 1
ATOM 833 N N . GLU A 1 102 ? 15.137 -8.521 -9.668 1.00 94.25 102 GLU A N 1
ATOM 834 C CA . GLU A 1 102 ? 16.015 -7.785 -8.751 1.00 94.25 102 GLU A CA 1
ATOM 835 C C . GLU A 1 102 ? 15.568 -6.326 -8.578 1.00 94.25 102 GLU A C 1
ATOM 837 O O . GLU A 1 102 ? 15.476 -5.829 -7.455 1.00 94.25 102 GLU A O 1
ATOM 842 N N . LYS A 1 103 ? 15.185 -5.663 -9.678 1.00 94.12 103 LYS A N 1
ATOM 843 C CA . LYS A 1 103 ? 14.654 -4.294 -9.638 1.00 94.12 103 LYS A CA 1
ATOM 844 C C . LYS A 1 103 ? 13.337 -4.211 -8.873 1.00 94.12 103 LYS A C 1
ATOM 846 O O . LYS A 1 103 ? 13.141 -3.245 -8.140 1.00 94.12 103 LYS A O 1
ATOM 851 N N . TRP A 1 104 ? 12.451 -5.198 -9.012 1.00 94.44 104 TRP A N 1
ATOM 852 C CA . TRP A 1 104 ? 11.220 -5.264 -8.219 1.00 94.44 104 TRP A CA 1
ATOM 853 C C . TRP A 1 104 ? 11.517 -5.397 -6.726 1.00 94.44 104 TRP A C 1
ATOM 855 O O . TRP A 1 104 ? 10.984 -4.631 -5.923 1.00 94.44 104 TRP A O 1
ATOM 865 N N . ASN A 1 105 ? 12.410 -6.316 -6.361 1.00 93.31 105 ASN A N 1
ATOM 866 C CA . ASN A 1 105 ? 12.767 -6.580 -4.969 1.00 93.31 105 ASN A CA 1
ATOM 867 C C . ASN A 1 105 ? 13.426 -5.362 -4.306 1.00 93.31 105 ASN A C 1
ATOM 869 O O . ASN A 1 105 ? 13.017 -4.957 -3.216 1.00 93.31 105 ASN A O 1
ATOM 873 N N . MET A 1 106 ? 14.394 -4.734 -4.982 1.00 93.75 106 MET A N 1
ATOM 874 C CA . MET A 1 106 ? 15.024 -3.499 -4.507 1.00 93.75 106 MET A CA 1
ATOM 875 C C . MET A 1 106 ? 14.000 -2.378 -4.333 1.00 93.75 106 MET A C 1
ATOM 877 O O . MET A 1 106 ? 13.963 -1.728 -3.289 1.00 93.75 106 MET A O 1
ATOM 881 N N . HIS A 1 107 ? 13.128 -2.186 -5.325 1.00 93.50 107 HIS A N 1
ATOM 882 C CA . HIS A 1 107 ? 12.143 -1.116 -5.282 1.00 93.50 107 HIS A CA 1
ATOM 883 C C . HIS A 1 107 ? 11.143 -1.297 -4.136 1.00 93.50 107 HIS A C 1
ATOM 885 O O . HIS A 1 107 ? 10.877 -0.345 -3.409 1.00 93.50 107 HIS A O 1
ATOM 891 N N . TYR A 1 108 ? 10.620 -2.508 -3.916 1.00 93.50 108 TYR A N 1
ATOM 892 C CA . TYR A 1 108 ? 9.712 -2.752 -2.792 1.00 93.50 108 TYR A CA 1
ATOM 893 C C . TYR A 1 108 ? 10.388 -2.572 -1.438 1.00 93.50 108 TYR A C 1
ATOM 895 O O . TYR A 1 108 ? 9.772 -2.002 -0.539 1.00 93.50 108 TYR A O 1
ATOM 903 N N . LYS A 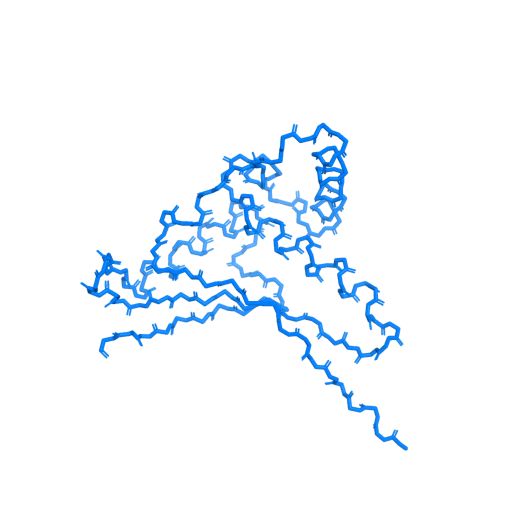1 109 ? 11.649 -2.992 -1.298 1.00 92.88 109 LYS A N 1
ATOM 904 C CA . LYS A 1 109 ? 12.428 -2.758 -0.080 1.00 92.88 109 LYS A CA 1
ATOM 905 C C . LYS A 1 109 ? 12.544 -1.262 0.226 1.00 92.88 109 LYS A C 1
ATOM 907 O O . LYS A 1 109 ? 12.221 -0.836 1.332 1.00 92.88 109 LYS A O 1
ATOM 912 N N . GLU A 1 110 ? 12.937 -0.457 -0.759 1.00 93.81 110 GLU A N 1
ATOM 913 C CA . GLU A 1 110 ? 13.028 1.001 -0.612 1.00 93.81 110 GLU A CA 1
ATOM 914 C C . GLU A 1 110 ? 11.668 1.635 -0.303 1.00 93.81 110 GLU A C 1
ATOM 916 O O . GLU A 1 110 ? 11.543 2.440 0.624 1.00 93.81 110 GLU A O 1
ATOM 921 N N . VAL A 1 111 ? 10.630 1.264 -1.059 1.00 93.31 111 VAL A N 1
ATOM 922 C CA . VAL A 1 111 ? 9.278 1.799 -0.874 1.00 93.31 111 VAL A CA 1
ATOM 923 C C . VAL A 1 111 ? 8.757 1.456 0.510 1.00 93.31 111 VAL A C 1
ATOM 925 O O . VAL A 1 111 ? 8.261 2.351 1.183 1.00 93.31 111 VAL A O 1
ATOM 928 N N . PHE A 1 112 ? 8.879 0.216 0.983 1.00 94.31 112 PHE A N 1
ATOM 929 C CA . PHE A 1 112 ? 8.347 -0.143 2.293 1.00 94.31 112 PHE A CA 1
ATOM 930 C C . PHE A 1 112 ? 9.09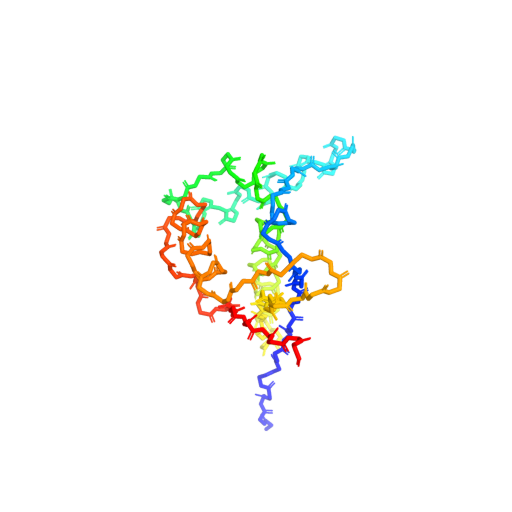4 0.546 3.438 1.00 94.31 112 PHE A C 1
ATOM 932 O O . PHE A 1 112 ? 8.441 1.086 4.339 1.00 94.31 112 PHE A O 1
ATOM 939 N N . VAL A 1 113 ? 10.428 0.630 3.382 1.00 94.94 113 VAL A N 1
ATOM 940 C CA . VAL A 1 113 ? 11.200 1.350 4.408 1.00 94.94 113 VAL A CA 1
ATOM 941 C C . VAL A 1 113 ? 10.747 2.805 4.485 1.00 94.94 113 VAL A C 1
ATOM 943 O O . VAL A 1 113 ? 10.410 3.284 5.565 1.00 94.94 113 VAL A O 1
ATOM 946 N N . ASN A 1 114 ? 10.651 3.489 3.346 1.00 94.31 114 ASN A N 1
ATOM 947 C CA . ASN A 1 114 ? 10.332 4.915 3.322 1.00 94.31 114 ASN A CA 1
ATOM 948 C C . ASN A 1 114 ? 8.842 5.199 3.599 1.00 94.31 114 ASN A C 1
ATOM 950 O O . ASN A 1 114 ? 8.485 6.135 4.315 1.00 94.31 114 ASN A O 1
ATOM 954 N N . MET A 1 115 ? 7.946 4.382 3.046 1.00 94.25 115 MET A N 1
ATOM 955 C CA . MET A 1 115 ? 6.504 4.621 3.074 1.00 94.25 115 MET A CA 1
ATOM 956 C C . MET A 1 115 ? 5.850 4.139 4.367 1.00 94.25 115 MET A C 1
ATOM 958 O O . MET A 1 115 ? 4.960 4.812 4.889 1.00 94.25 115 MET A O 1
ATOM 962 N N . ILE A 1 116 ? 6.244 2.968 4.870 1.00 94.50 116 ILE A N 1
ATOM 963 C CA . ILE A 1 116 ? 5.611 2.330 6.033 1.00 94.50 116 ILE A CA 1
ATOM 964 C C . ILE A 1 116 ? 6.571 2.126 7.212 1.00 94.50 116 ILE A C 1
ATOM 966 O O . ILE A 1 116 ? 6.133 1.677 8.271 1.00 94.50 116 ILE A O 1
ATOM 970 N N . GLY A 1 117 ? 7.852 2.480 7.062 1.00 93.50 117 GLY A N 1
ATOM 971 C CA . GLY A 1 117 ? 8.851 2.380 8.128 1.00 93.50 117 GLY A CA 1
ATOM 972 C C . GLY A 1 117 ? 9.320 0.951 8.402 1.00 93.50 117 GLY A C 1
ATOM 973 O O . GLY A 1 117 ? 9.781 0.667 9.508 1.00 93.50 117 GLY A O 1
ATOM 974 N N . MET A 1 118 ? 9.140 0.029 7.450 1.00 90.38 118 MET A N 1
ATOM 975 C CA . MET A 1 118 ? 9.431 -1.400 7.612 1.00 90.38 118 MET A CA 1
ATOM 976 C C . MET A 1 118 ? 10.055 -1.960 6.337 1.00 90.38 118 MET A C 1
ATOM 978 O O . MET A 1 118 ? 9.592 -1.645 5.254 1.00 90.38 118 MET A O 1
ATOM 982 N N . GLU A 1 119 ? 11.060 -2.827 6.447 1.00 82.06 119 GLU A N 1
ATOM 983 C CA . GLU A 1 119 ? 11.678 -3.462 5.271 1.00 82.06 119 GLU A CA 1
ATOM 984 C C . GLU A 1 119 ? 10.755 -4.490 4.602 1.00 82.06 119 GLU A C 1
ATOM 986 O O . GLU A 1 119 ? 10.735 -4.635 3.382 1.00 82.06 119 GLU A O 1
ATOM 991 N N . ILE A 1 120 ? 9.960 -5.179 5.419 1.00 76.50 120 ILE A N 1
ATOM 992 C CA . ILE A 1 120 ? 9.022 -6.217 5.002 1.00 76.50 120 ILE A CA 1
ATOM 993 C C . ILE A 1 120 ? 7.629 -5.780 5.466 1.00 76.50 120 ILE A C 1
ATOM 995 O O . ILE A 1 120 ? 7.475 -5.366 6.623 1.00 76.50 120 ILE A O 1
ATOM 999 N N . PRO A 1 121 ? 6.602 -5.846 4.604 1.00 74.69 121 PRO A N 1
ATOM 1000 C CA . PRO A 1 121 ? 5.255 -5.471 4.996 1.00 74.69 121 PRO A CA 1
ATOM 1001 C C . PRO A 1 121 ? 4.688 -6.488 6.002 1.00 74.69 121 PRO A C 1
ATOM 1003 O O . PRO A 1 121 ? 5.249 -7.559 6.235 1.00 74.69 121 PRO A O 1
ATOM 1006 N N . LYS A 1 122 ? 3.550 -6.167 6.631 1.00 78.75 122 LYS A N 1
ATOM 1007 C CA . LYS A 1 122 ? 2.866 -7.113 7.532 1.00 78.75 122 LYS A CA 1
ATOM 1008 C C . LYS A 1 122 ? 2.579 -8.438 6.807 1.00 78.75 122 LYS A C 1
ATOM 1010 O O . LYS A 1 122 ? 2.341 -8.436 5.606 1.00 78.75 122 LYS A O 1
ATOM 1015 N N . LYS A 1 123 ? 2.492 -9.538 7.568 1.00 82.12 123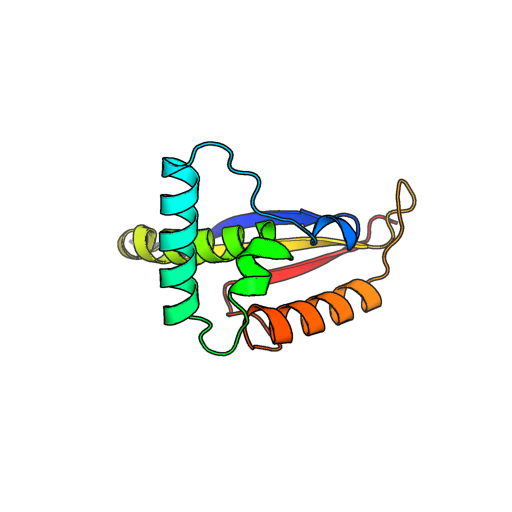 LYS A N 1
ATOM 1016 C CA . LYS A 1 123 ? 2.248 -10.920 7.090 1.00 82.12 123 LYS A CA 1
ATOM 1017 C C . LYS A 1 123 ? 1.080 -11.099 6.102 1.00 82.12 123 LYS A C 1
ATOM 1019 O O . LYS A 1 123 ? 1.014 -12.104 5.403 1.00 82.12 123 LYS A O 1
ATOM 1024 N N . ASP A 1 124 ? 0.142 -10.155 6.084 1.00 91.88 124 ASP A N 1
ATOM 1025 C CA . ASP A 1 124 ? -1.050 -10.180 5.238 1.00 91.88 124 ASP A CA 1
ATOM 1026 C C . ASP A 1 124 ? -0.825 -9.491 3.878 1.00 91.88 124 ASP A C 1
ATOM 1028 O O . ASP A 1 124 ? -1.755 -9.371 3.085 1.00 91.88 124 ASP A O 1
ATOM 1032 N N . VAL A 1 125 ? 0.402 -9.047 3.589 1.00 95.19 125 VAL A N 1
ATOM 1033 C CA . VAL A 1 125 ? 0.842 -8.553 2.281 1.00 95.19 125 VAL A CA 1
ATOM 1034 C C . VAL A 1 125 ? 1.815 -9.563 1.678 1.00 95.19 125 VAL A C 1
ATOM 1036 O O . VAL A 1 125 ? 2.809 -9.928 2.299 1.00 95.19 125 VAL A O 1
ATOM 1039 N N . ILE A 1 126 ? 1.530 -10.004 0.458 1.00 95.06 126 ILE A N 1
ATOM 1040 C CA . ILE A 1 126 ? 2.311 -10.976 -0.301 1.00 95.06 126 ILE A CA 1
ATOM 1041 C C . ILE A 1 126 ? 2.807 -10.282 -1.567 1.00 95.06 126 ILE A C 1
ATOM 1043 O O . ILE A 1 126 ? 2.009 -9.713 -2.307 1.00 95.06 126 ILE A O 1
ATOM 1047 N N . VAL A 1 127 ? 4.110 -10.338 -1.825 1.00 94.62 127 VAL A N 1
ATOM 1048 C CA . VAL A 1 127 ? 4.706 -9.866 -3.082 1.00 94.62 127 VAL A CA 1
ATOM 1049 C C . VAL A 1 127 ? 4.973 -11.083 -3.961 1.00 94.62 127 VAL A C 1
ATOM 1051 O O . VAL A 1 127 ? 5.578 -12.047 -3.498 1.00 94.62 127 VAL A O 1
ATOM 1054 N N . VAL A 1 128 ? 4.493 -11.057 -5.202 1.00 95.88 128 VAL A N 1
ATOM 1055 C CA . VAL A 1 128 ? 4.663 -12.141 -6.176 1.00 95.88 128 VAL A CA 1
ATOM 1056 C C . VAL A 1 128 ? 5.309 -11.571 -7.425 1.00 95.88 128 VAL A C 1
ATOM 1058 O O . VAL A 1 128 ? 4.729 -10.716 -8.086 1.00 95.88 128 VAL A O 1
ATOM 1061 N N . ASN A 1 129 ? 6.487 -12.079 -7.767 1.00 95.12 129 ASN A N 1
ATOM 1062 C CA . ASN A 1 129 ? 7.157 -11.794 -9.027 1.00 95.12 129 ASN A CA 1
ATOM 1063 C C . ASN A 1 129 ? 6.793 -12.906 -10.017 1.00 95.12 129 ASN A C 1
ATOM 1065 O O . ASN A 1 129 ? 7.141 -14.064 -9.801 1.00 95.12 129 ASN A O 1
ATOM 1069 N N . PHE A 1 130 ? 6.040 -12.568 -11.061 1.00 94.62 130 PHE A N 1
ATOM 1070 C CA . PHE A 1 130 ? 5.537 -13.506 -12.061 1.00 94.62 130 PHE A CA 1
ATOM 1071 C C . PHE A 1 130 ? 6.263 -13.294 -13.398 1.00 94.62 130 PHE A C 1
ATOM 1073 O O . PHE A 1 130 ? 6.017 -12.284 -14.063 1.00 94.62 130 PHE A O 1
ATOM 1080 N N . PRO A 1 131 ? 7.169 -14.205 -13.798 1.00 92.12 131 PRO A N 1
ATOM 1081 C CA . PRO A 1 131 ? 7.822 -14.156 -15.103 1.00 92.12 131 PRO A CA 1
ATOM 1082 C C . PRO A 1 131 ? 6.804 -14.284 -16.238 1.00 92.12 131 PRO A C 1
ATOM 1084 O O . PRO A 1 131 ? 5.962 -15.178 -16.211 1.00 92.12 131 PRO A O 1
ATOM 1087 N N . VAL A 1 132 ? 6.894 -13.399 -17.232 1.00 87.88 132 VAL A N 1
ATOM 1088 C CA . VAL A 1 132 ? 6.025 -13.398 -18.429 1.00 87.88 132 VAL A CA 1
ATOM 1089 C C . VAL A 1 132 ? 6.806 -13.625 -19.733 1.00 87.88 132 VAL A C 1
ATOM 1091 O O . VAL A 1 132 ? 6.350 -13.230 -20.803 1.00 87.88 132 VAL A O 1
ATOM 1094 N N . GLY A 1 133 ? 7.993 -14.230 -19.626 1.00 67.62 133 GLY A N 1
ATOM 1095 C CA . GLY A 1 133 ? 8.857 -14.605 -20.753 1.00 67.62 133 GLY A CA 1
ATOM 1096 C C . GLY A 1 133 ? 8.518 -15.954 -21.369 1.00 67.62 133 GLY A C 1
ATOM 1097 O O . GLY A 1 133 ? 7.942 -16.804 -20.652 1.00 67.62 133 GLY A O 1
#

Organism: NCBI:txid1076179

Radius of gyration: 15.88 Å; chains: 1; bounding box: 35×45×39 Å

pLDDT: mean 90.89, std 9.18, range [40.91, 97.75]